Protein AF-A0A932HH17-F1 (afdb_monomer_lite)

Sequence (80 aa):
AALTGQMAGNARSWPRLSAALLAGLAAIHLGGTAQLAVLTGDPFNALRVGSLPFLLIDLVKLLVVALLLRRFTTTFRARL

Structure (mmCIF, N/CA/C/O backbone):
data_AF-A0A932HH17-F1
#
_entry.id   AF-A0A932HH17-F1
#
loop_
_atom_site.group_PDB
_atom_site.id
_atom_site.type_symbol
_atom_site.label_atom_id
_atom_site.label_alt_id
_atom_site.label_comp_id
_atom_site.label_asym_id
_atom_site.label_entity_id
_atom_site.label_seq_id
_atom_site.pdbx_PDB_ins_code
_atom_site.Cartn_x
_atom_site.Cartn_y
_atom_site.Cartn_z
_atom_site.occupancy
_atom_site.B_iso_or_equiv
_atom_site.auth_seq_id
_atom_site.auth_comp_id
_atom_site.auth_asym_id
_atom_site.auth_atom_id
_atom_site.pdbx_PDB_model_num
ATOM 1 N N . ALA A 1 1 ? 7.355 -1.936 7.233 1.00 52.03 1 ALA A N 1
ATOM 2 C CA . ALA A 1 1 ? 6.730 -3.041 7.995 1.00 52.03 1 ALA A CA 1
ATOM 3 C C . ALA A 1 1 ? 6.893 -2.891 9.516 1.00 52.03 1 ALA A C 1
ATOM 5 O O . ALA A 1 1 ? 5.889 -2.852 10.216 1.00 52.03 1 ALA A O 1
ATOM 6 N N . ALA A 1 2 ? 8.113 -2.754 10.054 1.00 55.62 2 ALA A N 1
ATOM 7 C CA . ALA A 1 2 ? 8.310 -2.584 11.504 1.00 55.62 2 ALA A CA 1
ATOM 8 C C . ALA A 1 2 ? 7.709 -1.270 12.056 1.00 55.62 2 ALA A C 1
ATOM 10 O O . ALA A 1 2 ? 6.989 -1.286 13.051 1.00 55.62 2 ALA A O 1
ATOM 11 N N . LEU A 1 3 ? 7.912 -0.146 11.356 1.00 56.00 3 LEU A N 1
ATOM 12 C CA . LEU A 1 3 ? 7.358 1.166 11.737 1.00 56.00 3 LEU A CA 1
ATOM 13 C C . LEU A 1 3 ? 5.820 1.207 11.695 1.00 56.00 3 LEU A C 1
ATOM 15 O O . LEU A 1 3 ? 5.181 1.776 12.577 1.00 56.00 3 LEU A O 1
ATOM 19 N N . THR A 1 4 ? 5.214 0.545 10.707 1.00 55.75 4 THR A N 1
ATOM 20 C CA . THR A 1 4 ? 3.753 0.426 10.582 1.00 55.75 4 THR A CA 1
ATOM 21 C C . THR A 1 4 ? 3.160 -0.439 11.699 1.00 55.75 4 THR A C 1
ATOM 23 O O . THR A 1 4 ? 2.107 -0.104 12.233 1.00 55.75 4 THR A O 1
ATOM 26 N N . GLY A 1 5 ? 3.859 -1.503 12.116 1.00 53.03 5 GLY A N 1
ATOM 27 C CA . GLY A 1 5 ? 3.465 -2.343 13.253 1.00 53.03 5 GLY A CA 1
ATOM 28 C C . GLY A 1 5 ? 3.535 -1.614 14.599 1.00 53.03 5 GLY A C 1
ATOM 29 O O . GLY A 1 5 ? 2.611 -1.725 15.403 1.00 53.03 5 GLY A O 1
ATOM 30 N N . GLN A 1 6 ? 4.571 -0.796 14.821 1.00 58.66 6 GLN A N 1
ATOM 31 C CA . GLN A 1 6 ? 4.684 0.018 16.039 1.00 58.66 6 GLN A CA 1
ATOM 32 C C . GLN A 1 6 ? 3.590 1.094 16.132 1.00 58.66 6 GLN A C 1
ATOM 34 O O . GLN A 1 6 ? 3.048 1.325 17.211 1.00 58.66 6 GLN A O 1
ATOM 39 N N . MET A 1 7 ? 3.204 1.713 15.010 1.00 52.88 7 MET A N 1
ATOM 40 C CA . MET A 1 7 ? 2.088 2.669 14.988 1.00 52.88 7 MET A CA 1
ATOM 41 C C . MET A 1 7 ? 0.715 1.999 15.162 1.00 52.88 7 MET A C 1
ATOM 43 O O . MET A 1 7 ? -0.165 2.577 15.803 1.00 52.88 7 MET A O 1
ATOM 47 N N . ALA A 1 8 ? 0.534 0.781 14.642 1.00 54.81 8 ALA A N 1
ATOM 48 C CA . ALA A 1 8 ? -0.711 0.017 14.757 1.00 54.81 8 ALA A CA 1
ATOM 49 C C . ALA A 1 8 ? -0.932 -0.612 16.146 1.00 54.81 8 ALA A C 1
ATOM 51 O O . ALA A 1 8 ? -2.078 -0.872 16.514 1.00 54.81 8 ALA A O 1
ATOM 52 N N . GLY A 1 9 ? 0.126 -0.808 16.945 1.00 52.25 9 GLY A N 1
ATOM 53 C CA . GLY A 1 9 ? 0.039 -1.351 18.310 1.00 52.25 9 GLY A CA 1
ATOM 54 C C . GLY A 1 9 ? -0.876 -0.551 19.247 1.00 52.25 9 GLY A C 1
ATOM 55 O O . GLY A 1 9 ? -1.350 -1.075 20.251 1.00 52.25 9 GLY A O 1
ATOM 56 N N . ASN A 1 10 ? -1.198 0.694 18.883 1.00 55.25 10 ASN A N 1
ATOM 57 C CA . ASN A 1 10 ? -2.155 1.542 19.581 1.00 55.25 10 ASN A CA 1
ATOM 58 C C . ASN A 1 10 ? -3.412 1.790 18.719 1.00 55.25 10 ASN A C 1
ATOM 60 O O . ASN A 1 10 ? -3.773 2.934 18.443 1.00 55.25 10 ASN A O 1
ATOM 64 N N . ALA A 1 11 ? -4.085 0.710 18.294 1.00 55.00 11 ALA A N 1
ATOM 65 C CA . ALA A 1 11 ? -5.269 0.671 17.411 1.00 55.00 11 ALA A CA 1
ATOM 66 C C . ALA A 1 11 ? -6.522 1.436 17.914 1.00 55.00 11 ALA A C 1
ATOM 68 O O . ALA A 1 11 ? -7.625 1.247 17.405 1.00 55.00 11 ALA A O 1
ATOM 69 N N . ARG A 1 12 ? -6.381 2.296 18.929 1.00 56.41 12 ARG A N 1
ATOM 70 C CA . ARG A 1 12 ? -7.461 3.074 19.545 1.00 56.41 12 ARG A CA 1
ATOM 71 C C . ARG A 1 12 ? -7.742 4.393 18.827 1.00 56.41 12 ARG A C 1
ATOM 73 O O . ARG A 1 12 ? -8.853 4.898 18.945 1.00 56.41 12 ARG A O 1
ATOM 80 N N . SER A 1 13 ? -6.775 4.948 18.088 1.00 66.94 13 SER A N 1
ATOM 81 C CA . SER A 1 13 ? -6.986 6.166 17.301 1.00 66.94 13 SER A CA 1
ATOM 82 C C . SER A 1 13 ? -7.049 5.867 15.801 1.00 66.94 13 SER A C 1
ATOM 84 O O . SER A 1 13 ? -6.056 5.516 15.164 1.00 66.94 13 SER A O 1
ATOM 86 N N . TRP A 1 14 ? -8.243 6.069 15.232 1.00 68.00 14 TRP A N 1
ATOM 87 C CA . TRP A 1 14 ? -8.513 6.058 13.790 1.00 68.00 14 TRP A CA 1
ATOM 88 C C . TRP A 1 14 ? -7.430 6.744 12.943 1.00 68.00 14 TRP A C 1
ATOM 90 O O . TRP A 1 14 ? -6.953 6.113 12.004 1.00 68.00 14 TRP A O 1
ATOM 100 N N . PRO A 1 15 ? -6.961 7.966 13.269 1.00 74.00 15 PRO A N 1
ATOM 101 C CA . PRO A 1 15 ? -5.954 8.626 12.442 1.00 74.00 15 PRO A CA 1
ATOM 102 C C . PRO A 1 15 ? -4.599 7.904 12.419 1.00 74.00 15 PRO A C 1
ATOM 104 O O . PRO A 1 15 ? -3.964 7.868 11.369 1.00 74.00 15 PRO A O 1
ATOM 107 N N . ARG A 1 16 ? -4.154 7.278 13.522 1.00 71.75 16 ARG A N 1
ATOM 108 C CA . ARG A 1 16 ? -2.893 6.508 13.520 1.00 71.75 16 ARG A CA 1
ATOM 109 C C . ARG A 1 16 ? -3.017 5.211 12.738 1.00 71.75 16 ARG A C 1
ATOM 111 O O . A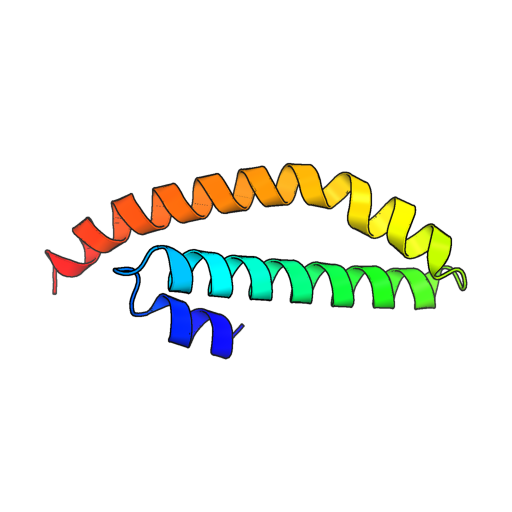RG A 1 16 ? -2.087 4.861 12.019 1.00 71.75 16 ARG A O 1
ATOM 118 N N . LEU A 1 17 ? -4.147 4.515 12.872 1.00 72.25 17 LEU A N 1
ATOM 119 C CA . LEU A 1 17 ? -4.406 3.297 12.109 1.00 72.25 17 LEU A CA 1
ATOM 120 C C . LEU A 1 17 ? -4.419 3.610 10.608 1.00 72.25 17 LEU A C 1
ATOM 122 O O . LEU A 1 17 ? -3.684 2.987 9.849 1.00 72.25 17 LEU A O 1
ATOM 126 N N . SER A 1 18 ? -5.177 4.630 10.199 1.00 74.00 18 SER A N 1
ATOM 127 C CA . SER A 1 18 ? -5.229 5.080 8.808 1.00 74.00 18 SER A CA 1
ATOM 128 C C . SER A 1 18 ? -3.852 5.500 8.295 1.00 74.00 18 SER A C 1
ATOM 130 O O . SER A 1 18 ? -3.460 5.071 7.216 1.00 74.00 18 SER A O 1
ATOM 132 N N . ALA A 1 19 ? -3.073 6.259 9.073 1.00 77.44 19 ALA A N 1
ATOM 133 C CA . ALA A 1 19 ? -1.719 6.657 8.684 1.00 77.44 19 ALA A CA 1
ATOM 134 C C . ALA A 1 19 ? -0.774 5.454 8.512 1.00 77.44 19 ALA A C 1
ATOM 136 O O . ALA A 1 19 ? -0.031 5.394 7.535 1.00 77.44 19 ALA A O 1
ATOM 137 N N . ALA A 1 20 ? -0.822 4.472 9.417 1.00 76.81 20 ALA A N 1
ATOM 138 C CA . ALA A 1 20 ? 0.000 3.265 9.325 1.00 76.81 20 ALA A CA 1
ATOM 139 C C . ALA A 1 20 ? -0.368 2.406 8.104 1.00 76.81 20 ALA A C 1
ATOM 141 O O . ALA A 1 20 ? 0.515 1.888 7.418 1.00 76.81 20 ALA A O 1
ATOM 142 N N . LEU A 1 21 ? -1.665 2.283 7.818 1.00 77.44 21 LEU A N 1
ATOM 143 C CA . LEU A 1 21 ? -2.188 1.568 6.656 1.00 77.44 21 LEU A CA 1
ATOM 144 C C . LEU A 1 21 ? -1.804 2.263 5.342 1.00 77.44 21 LEU A C 1
ATOM 146 O O . LEU A 1 21 ? -1.307 1.607 4.429 1.00 77.44 21 LEU A O 1
ATOM 150 N N . LEU A 1 22 ? -1.951 3.588 5.275 1.00 79.44 22 LEU A N 1
ATOM 151 C CA . LEU A 1 22 ? -1.546 4.391 4.120 1.00 79.44 22 LEU A CA 1
ATOM 152 C C . LEU A 1 22 ? -0.034 4.325 3.882 1.00 79.44 22 LEU A C 1
ATOM 154 O O . LEU A 1 22 ? 0.394 4.151 2.746 1.00 79.44 22 LEU A O 1
ATOM 158 N N . ALA A 1 23 ? 0.778 4.397 4.940 1.00 79.62 23 ALA A N 1
ATOM 159 C CA . ALA A 1 23 ? 2.229 4.265 4.830 1.00 79.62 23 ALA A CA 1
ATOM 160 C C . ALA A 1 23 ? 2.648 2.877 4.314 1.00 79.62 23 ALA A C 1
ATOM 162 O O . ALA A 1 23 ? 3.565 2.768 3.501 1.00 79.62 23 ALA A O 1
ATOM 163 N N . GLY A 1 24 ? 1.967 1.815 4.757 1.00 79.44 24 GLY A N 1
ATOM 164 C CA . GLY A 1 24 ? 2.190 0.458 4.254 1.00 79.44 24 GLY A CA 1
ATOM 165 C C . GLY A 1 24 ? 1.838 0.318 2.773 1.00 79.44 24 GLY A C 1
ATOM 166 O O . GLY A 1 24 ? 2.640 -0.205 2.002 1.00 79.44 24 GLY A O 1
ATOM 167 N N . LEU A 1 25 ? 0.677 0.839 2.370 1.00 80.19 25 LEU A N 1
ATOM 168 C CA . LEU A 1 25 ? 0.216 0.821 0.982 1.00 80.19 25 LEU A CA 1
ATOM 169 C C . LEU A 1 25 ? 1.158 1.623 0.071 1.00 80.19 25 LEU A C 1
ATOM 171 O O . LEU A 1 25 ? 1.575 1.126 -0.973 1.00 80.19 25 LEU A O 1
ATOM 175 N N . ALA A 1 26 ? 1.584 2.812 0.504 1.00 78.50 26 ALA A N 1
ATOM 176 C CA . ALA A 1 26 ? 2.556 3.623 -0.224 1.00 78.50 26 ALA A CA 1
ATOM 177 C C . ALA A 1 26 ? 3.892 2.888 -0.414 1.00 78.50 26 ALA A C 1
ATOM 179 O O . ALA A 1 26 ? 4.432 2.881 -1.515 1.00 78.50 26 ALA A O 1
ATOM 180 N N . ALA A 1 27 ? 4.407 2.222 0.624 1.00 81.38 27 ALA A N 1
ATOM 181 C CA . ALA A 1 27 ? 5.657 1.471 0.524 1.00 81.38 27 ALA A CA 1
ATOM 182 C C . ALA A 1 27 ? 5.572 0.313 -0.489 1.00 81.38 27 ALA A C 1
ATOM 184 O O . ALA A 1 27 ? 6.512 0.103 -1.255 1.00 81.38 27 ALA A O 1
ATOM 185 N N . ILE A 1 28 ? 4.447 -0.411 -0.524 1.00 81.75 28 ILE A N 1
ATOM 186 C CA . ILE A 1 28 ? 4.227 -1.515 -1.470 1.00 81.75 28 ILE A CA 1
ATOM 187 C C . ILE A 1 28 ? 4.153 -0.989 -2.906 1.00 81.75 28 ILE A C 1
ATOM 189 O O . ILE A 1 28 ? 4.829 -1.521 -3.786 1.00 81.75 28 ILE A O 1
ATOM 193 N N . HIS A 1 29 ? 3.394 0.083 -3.141 1.00 77.88 29 HIS A N 1
ATOM 194 C CA . HIS A 1 29 ? 3.284 0.674 -4.472 1.00 77.88 29 HIS A CA 1
ATOM 195 C C . HIS A 1 29 ? 4.602 1.275 -4.955 1.00 77.88 29 HIS A C 1
ATOM 197 O O . HIS A 1 29 ? 4.982 1.047 -6.100 1.00 77.88 29 HIS A O 1
ATOM 203 N N . LEU A 1 30 ? 5.335 1.996 -4.104 1.00 76.38 30 LEU A N 1
ATOM 204 C CA . LEU A 1 30 ? 6.644 2.542 -4.469 1.00 76.38 30 LEU A CA 1
ATOM 205 C C . LEU A 1 30 ? 7.642 1.427 -4.807 1.00 76.38 30 LEU A C 1
ATOM 207 O O . LEU A 1 30 ? 8.321 1.514 -5.824 1.00 76.38 30 LEU A O 1
ATOM 211 N N . GLY A 1 31 ? 7.683 0.349 -4.020 1.00 80.88 31 GLY A N 1
ATOM 212 C CA . GLY A 1 31 ? 8.534 -0.805 -4.320 1.00 80.88 31 GLY A CA 1
ATOM 213 C C . GLY A 1 31 ? 8.151 -1.510 -5.627 1.00 80.88 31 GLY A C 1
ATOM 214 O O . GLY A 1 31 ? 9.009 -1.751 -6.475 1.00 80.88 31 GLY A O 1
ATOM 215 N N . GLY A 1 32 ? 6.861 -1.797 -5.827 1.00 80.12 32 GLY A N 1
ATOM 216 C CA . GLY A 1 32 ? 6.367 -2.484 -7.025 1.00 80.12 32 GLY A CA 1
ATOM 217 C C . GLY A 1 32 ? 6.544 -1.666 -8.307 1.00 80.12 32 GLY A C 1
ATOM 218 O O . GLY A 1 32 ? 6.969 -2.198 -9.331 1.00 80.12 32 GLY A O 1
ATOM 219 N N . THR A 1 33 ? 6.276 -0.361 -8.245 1.00 78.62 33 THR A N 1
ATOM 220 C CA . THR A 1 33 ? 6.455 0.560 -9.379 1.00 78.62 33 THR A CA 1
ATOM 221 C C . THR A 1 33 ? 7.927 0.775 -9.709 1.00 78.62 33 THR A C 1
ATOM 223 O O . THR A 1 33 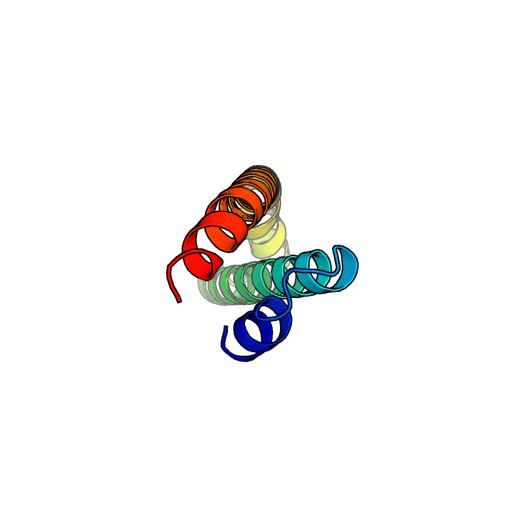? 8.271 0.768 -10.886 1.00 78.62 33 THR A O 1
ATOM 226 N N . ALA A 1 34 ? 8.810 0.875 -8.710 1.00 77.62 34 ALA A N 1
ATOM 227 C CA . ALA A 1 34 ? 10.253 0.936 -8.932 1.00 77.62 34 ALA A CA 1
ATOM 228 C C . ALA A 1 34 ? 10.774 -0.337 -9.617 1.00 77.62 34 ALA A C 1
ATOM 230 O O . ALA A 1 34 ? 11.520 -0.253 -10.590 1.00 77.62 34 ALA A O 1
ATOM 231 N N . GL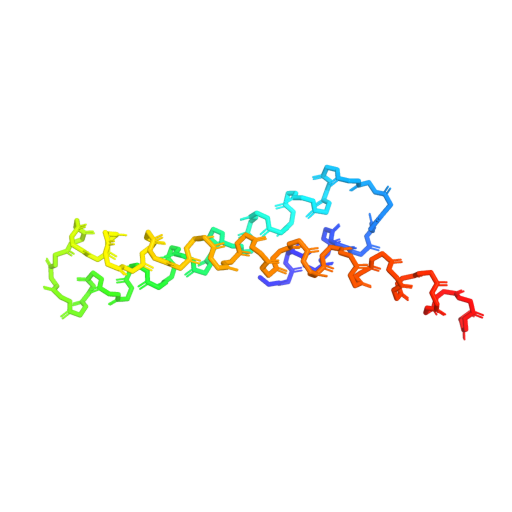N A 1 35 ? 10.329 -1.516 -9.170 1.00 79.81 35 GLN A N 1
ATOM 232 C CA . GLN A 1 35 ? 10.697 -2.785 -9.799 1.00 79.81 35 GLN A CA 1
ATOM 233 C C . GLN A 1 35 ? 10.186 -2.874 -11.246 1.00 79.81 35 GLN A C 1
ATOM 235 O O . GLN A 1 35 ? 10.933 -3.262 -12.142 1.00 79.81 35 GLN A O 1
ATOM 240 N N . LEU A 1 36 ? 8.932 -2.483 -11.495 1.00 79.00 36 LEU A N 1
ATOM 241 C CA . LEU A 1 36 ? 8.363 -2.440 -12.844 1.00 79.00 36 LEU A CA 1
ATOM 242 C C . LEU A 1 36 ? 9.090 -1.438 -13.743 1.00 79.00 36 LEU A C 1
ATOM 244 O O . LEU A 1 36 ? 9.336 -1.753 -14.903 1.00 79.00 36 LEU A O 1
ATOM 248 N N . ALA A 1 37 ? 9.470 -0.270 -13.224 1.00 81.12 37 ALA A N 1
ATOM 249 C CA . ALA A 1 37 ? 10.215 0.741 -13.969 1.00 81.12 37 ALA A CA 1
ATOM 250 C C . ALA A 1 37 ? 11.604 0.235 -14.380 1.00 81.12 37 ALA A C 1
ATOM 252 O O . ALA A 1 37 ? 12.017 0.453 -15.513 1.00 81.12 37 ALA A O 1
ATOM 253 N N . VAL A 1 38 ? 12.293 -0.501 -13.503 1.00 83.75 38 VAL A N 1
ATOM 254 C CA . VAL A 1 38 ? 13.575 -1.145 -13.834 1.00 83.75 38 VAL A CA 1
ATOM 255 C C . VAL A 1 38 ? 13.397 -2.222 -14.907 1.00 83.75 38 VAL A C 1
ATOM 257 O O . VAL A 1 38 ? 14.198 -2.294 -15.833 1.00 83.75 38 VAL A O 1
ATOM 260 N N . LEU A 1 39 ? 12.346 -3.043 -14.815 1.00 83.38 39 LEU A N 1
ATOM 261 C CA . LEU A 1 39 ? 12.092 -4.128 -15.771 1.00 83.38 39 LEU A CA 1
ATOM 262 C C . LEU A 1 39 ? 11.639 -3.635 -17.150 1.00 83.38 39 LEU A C 1
ATOM 264 O O . LEU A 1 39 ? 11.951 -4.262 -18.157 1.00 83.38 39 LEU A O 1
ATOM 268 N N . THR A 1 40 ? 10.875 -2.545 -17.198 1.00 81.19 40 THR A N 1
ATOM 269 C CA . THR A 1 40 ? 10.292 -2.020 -18.444 1.00 81.19 40 THR A CA 1
ATOM 270 C C . THR A 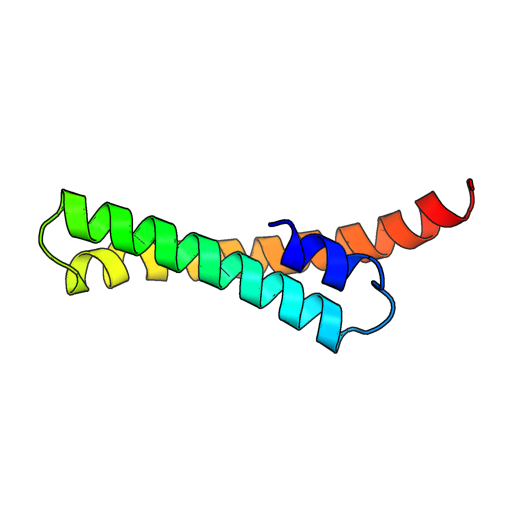1 40 ? 11.101 -0.880 -19.055 1.00 81.19 40 THR A C 1
ATOM 272 O O . THR A 1 40 ? 10.892 -0.557 -20.220 1.00 81.19 40 THR A O 1
ATOM 275 N N . GLY A 1 41 ? 11.997 -0.251 -18.288 1.00 82.19 41 GLY A N 1
ATOM 276 C CA . GLY A 1 41 ? 12.719 0.958 -18.689 1.00 82.19 41 GLY A CA 1
ATOM 277 C C . GLY A 1 41 ? 11.837 2.210 -18.806 1.00 82.19 41 GLY A C 1
ATOM 278 O O . GLY A 1 41 ? 12.359 3.287 -19.082 1.00 82.19 41 GLY A O 1
ATOM 279 N N . ASP A 1 42 ? 10.522 2.093 -18.580 1.00 78.69 42 ASP A N 1
ATOM 280 C CA . ASP A 1 42 ? 9.546 3.177 -18.705 1.00 78.69 42 ASP A CA 1
ATOM 281 C C . ASP A 1 42 ? 8.831 3.421 -17.360 1.00 78.69 42 ASP A C 1
ATOM 283 O O . ASP A 1 42 ? 7.884 2.708 -17.000 1.00 78.69 42 ASP A O 1
ATOM 287 N N . PRO A 1 43 ? 9.247 4.449 -16.598 1.00 71.69 43 PRO A N 1
ATOM 288 C CA . PRO A 1 43 ? 8.664 4.750 -15.295 1.00 71.69 43 PRO A CA 1
ATOM 289 C C . PRO A 1 43 ? 7.213 5.248 -15.379 1.00 71.69 43 PRO A C 1
ATOM 291 O O . PRO A 1 43 ? 6.436 5.022 -14.448 1.00 71.69 43 PRO A O 1
ATOM 294 N N . PHE A 1 44 ? 6.809 5.891 -16.479 1.00 73.44 44 PHE A N 1
ATOM 295 C CA . PHE A 1 44 ? 5.438 6.377 -16.653 1.00 73.44 44 PHE A CA 1
ATOM 296 C C . PHE A 1 44 ? 4.476 5.219 -16.905 1.00 73.44 44 PHE A C 1
ATOM 298 O O . PHE A 1 44 ? 3.396 5.158 -16.307 1.00 73.44 44 PHE A O 1
ATOM 305 N N . ASN A 1 45 ? 4.882 4.265 -17.739 1.00 74.12 45 ASN A N 1
ATOM 306 C CA . ASN A 1 45 ? 4.090 3.070 -17.989 1.00 74.12 45 ASN A CA 1
ATOM 307 C C . ASN A 1 45 ? 4.040 2.153 -16.753 1.00 74.12 45 ASN A C 1
ATOM 309 O O . ASN A 1 45 ? 2.975 1.637 -16.409 1.00 74.12 45 ASN A O 1
ATOM 313 N N . ALA A 1 46 ? 5.145 2.033 -16.010 1.00 72.81 46 ALA A N 1
ATOM 314 C CA . ALA A 1 46 ? 5.199 1.289 -14.752 1.00 72.81 46 ALA A CA 1
ATOM 315 C C . ALA A 1 46 ? 4.220 1.822 -13.691 1.00 72.81 46 ALA A C 1
ATOM 317 O O . ALA A 1 46 ? 3.575 1.036 -12.999 1.00 72.81 46 ALA A O 1
ATOM 318 N N . LEU A 1 47 ? 4.045 3.143 -13.584 1.00 70.81 47 LEU A N 1
ATOM 319 C CA . LEU A 1 47 ? 3.043 3.738 -12.693 1.00 70.81 47 LEU A CA 1
ATOM 320 C C . LEU A 1 47 ? 1.612 3.438 -13.156 1.00 70.81 47 LEU A C 1
ATOM 322 O O . LEU A 1 47 ? 0.747 3.095 -12.345 1.00 70.81 47 LEU A O 1
ATOM 326 N N . ARG A 1 48 ? 1.357 3.539 -14.462 1.00 74.38 48 ARG A N 1
ATOM 327 C CA . ARG A 1 48 ? 0.017 3.374 -15.039 1.00 74.38 48 ARG A CA 1
ATOM 328 C C . ARG A 1 48 ? -0.472 1.926 -14.978 1.00 74.38 48 ARG A C 1
ATOM 330 O O . ARG A 1 48 ? -1.638 1.691 -14.677 1.00 74.38 48 ARG A O 1
ATOM 337 N N . VAL A 1 49 ? 0.424 0.971 -15.215 1.00 68.81 49 VAL A N 1
ATOM 338 C CA . VAL A 1 49 ? 0.125 -0.469 -15.215 1.00 68.81 49 VAL A CA 1
ATOM 339 C C . VAL A 1 49 ? 0.316 -1.087 -13.827 1.00 68.81 49 VAL A C 1
ATOM 341 O O . VAL A 1 49 ? -0.442 -1.966 -13.434 1.00 68.81 49 VAL A O 1
ATOM 344 N N . GLY A 1 50 ? 1.302 -0.623 -13.058 1.00 68.25 50 GLY A N 1
ATOM 345 C CA . GLY A 1 50 ? 1.662 -1.198 -11.761 1.00 68.25 50 GLY A CA 1
ATOM 346 C C . GLY A 1 50 ? 0.962 -0.587 -10.552 1.00 68.25 50 GLY A C 1
ATOM 347 O O . GLY A 1 50 ? 0.896 -1.230 -9.510 1.00 68.25 50 GLY A O 1
ATOM 348 N N . SER A 1 51 ? 0.445 0.641 -10.652 1.00 68.38 51 SER A N 1
ATOM 349 C CA . SER A 1 51 ? -0.149 1.334 -9.500 1.00 68.38 51 SER A CA 1
ATOM 350 C C . SER A 1 51 ? -1.664 1.468 -9.618 1.00 68.38 51 SER A C 1
ATOM 352 O O . SER A 1 51 ? -2.397 1.078 -8.711 1.00 68.38 51 SER A O 1
ATOM 354 N N . LEU A 1 52 ? -2.149 1.945 -10.768 1.00 68.56 52 LEU A N 1
ATOM 355 C CA . LEU A 1 52 ? -3.569 2.239 -10.979 1.00 68.56 52 LEU A CA 1
ATOM 356 C C . LEU A 1 52 ? -4.521 1.038 -10.780 1.00 68.56 52 LEU A C 1
ATOM 358 O O . LEU A 1 52 ? -5.511 1.202 -10.064 1.00 68.56 52 LEU A O 1
ATOM 362 N N . PRO A 1 53 ? -4.269 -0.158 -11.355 1.00 71.00 53 PRO A N 1
ATOM 363 C CA . PRO A 1 53 ? -5.213 -1.271 -11.224 1.00 71.00 53 PRO A CA 1
ATOM 364 C C . PRO A 1 53 ? -5.205 -1.897 -9.823 1.00 71.00 53 PRO A C 1
ATOM 366 O O . PRO A 1 53 ? -6.217 -2.438 -9.379 1.00 71.00 53 PRO A O 1
ATOM 369 N N . PHE A 1 54 ? -4.086 -1.799 -9.104 1.00 71.81 54 PHE A N 1
ATOM 370 C CA . PHE A 1 54 ? -3.928 -2.397 -7.777 1.00 71.81 54 PHE A CA 1
ATOM 371 C C . PHE A 1 54 ? -4.466 -1.502 -6.658 1.00 71.81 54 PHE A C 1
ATOM 373 O O . PHE A 1 54 ? -4.956 -2.021 -5.657 1.00 71.81 54 PHE A O 1
ATOM 380 N N . LEU A 1 55 ? -4.477 -0.178 -6.860 1.00 73.94 55 LEU A N 1
ATOM 381 C CA . LEU A 1 55 ? -4.940 0.796 -5.869 1.00 73.94 55 LEU A CA 1
ATOM 382 C C . LEU A 1 55 ? -6.382 0.517 -5.409 1.00 73.94 55 LEU A C 1
ATOM 384 O O . LEU A 1 55 ? -6.676 0.525 -4.217 1.00 73.94 55 LEU A O 1
ATOM 388 N N . LEU A 1 56 ? -7.283 0.235 -6.355 1.00 75.06 56 LEU A N 1
ATOM 389 C CA . LEU A 1 56 ? -8.709 0.011 -6.086 1.00 75.06 56 LEU A CA 1
ATOM 390 C C . LEU A 1 56 ? -8.941 -1.242 -5.229 1.00 75.06 56 LEU A C 1
ATOM 392 O O . LEU A 1 56 ? -9.685 -1.206 -4.250 1.00 75.06 56 LEU A O 1
ATOM 396 N N . ILE A 1 57 ? -8.257 -2.338 -5.563 1.00 79.38 57 ILE A N 1
ATOM 397 C CA . ILE A 1 57 ? -8.311 -3.593 -4.804 1.00 79.38 57 ILE A CA 1
ATOM 398 C C . ILE A 1 57 ? -7.652 -3.431 -3.430 1.00 79.38 57 ILE A C 1
ATOM 400 O O . ILE A 1 57 ? -8.159 -3.956 -2.437 1.00 79.38 57 ILE A O 1
ATOM 404 N N . ASP A 1 58 ? -6.555 -2.685 -3.341 1.00 81.06 58 ASP A N 1
ATOM 405 C CA . ASP A 1 58 ? -5.848 -2.481 -2.081 1.00 81.06 58 ASP A CA 1
ATOM 406 C C . ASP A 1 58 ? -6.620 -1.573 -1.115 1.00 81.06 58 ASP A C 1
ATOM 408 O O . ASP A 1 58 ? -6.579 -1.808 0.093 1.00 81.06 58 ASP A O 1
ATOM 412 N N . LEU A 1 59 ? -7.430 -0.631 -1.609 1.00 77.56 59 LEU A N 1
ATOM 413 C CA . LEU A 1 59 ? -8.384 0.108 -0.775 1.00 77.56 59 LEU A CA 1
ATOM 414 C C . LEU A 1 59 ? -9.451 -0.811 -0.163 1.00 77.56 59 LEU A C 1
ATOM 416 O O . LEU A 1 59 ? -9.750 -0.702 1.028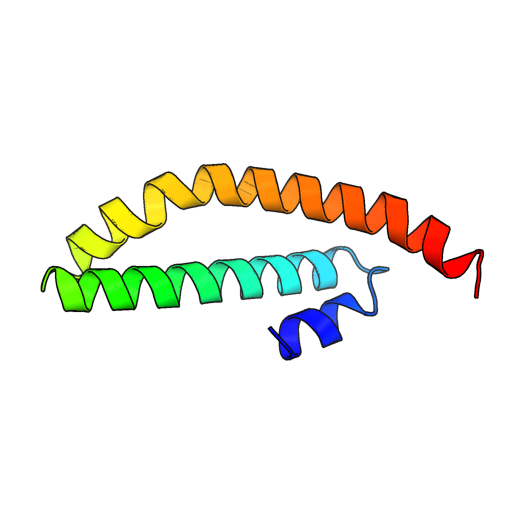 1.00 77.56 59 LEU A O 1
ATOM 420 N N . VAL A 1 60 ? -9.989 -1.757 -0.941 1.00 82.31 60 VAL A N 1
ATOM 421 C CA . VAL A 1 60 ? -10.936 -2.759 -0.421 1.00 82.31 60 VAL A CA 1
ATOM 422 C C . VAL A 1 60 ? -10.257 -3.636 0.631 1.00 82.31 60 VAL A C 1
ATOM 424 O O . VAL A 1 60 ? -10.815 -3.849 1.709 1.00 82.31 60 VAL A O 1
ATOM 427 N N . LYS A 1 61 ? -9.025 -4.094 0.376 1.00 80.88 61 LYS A N 1
ATOM 428 C CA . LYS A 1 61 ? -8.249 -4.856 1.366 1.00 80.88 61 LYS A CA 1
ATOM 429 C C . LYS A 1 61 ? -8.004 -4.052 2.636 1.00 80.88 61 LYS A C 1
ATOM 431 O O . LYS A 1 61 ? -8.152 -4.600 3.724 1.00 80.88 61 LYS A O 1
ATOM 436 N N . LEU A 1 62 ? -7.665 -2.769 2.522 1.00 80.62 62 LEU A N 1
ATOM 437 C CA . LEU A 1 62 ? -7.467 -1.895 3.675 1.00 80.62 62 LEU A CA 1
ATOM 438 C C . LEU A 1 62 ? -8.732 -1.769 4.522 1.00 80.62 62 LEU A C 1
ATOM 440 O O . LEU A 1 62 ? -8.645 -1.850 5.748 1.00 80.62 62 LEU A O 1
ATOM 444 N N . LEU A 1 63 ? -9.901 -1.635 3.889 1.00 81.25 63 LEU A N 1
ATOM 445 C CA . LEU A 1 63 ? -11.182 -1.622 4.592 1.00 81.25 63 LEU A CA 1
ATOM 446 C C . LEU A 1 63 ? -11.414 -2.940 5.345 1.00 81.25 63 LEU A C 1
ATOM 448 O O . LEU A 1 63 ? -11.745 -2.923 6.530 1.00 81.25 63 LEU A O 1
ATOM 452 N N . VAL A 1 64 ? -11.182 -4.081 4.690 1.00 83.81 64 VAL A N 1
ATOM 453 C CA . VAL A 1 64 ? -11.315 -5.409 5.311 1.00 83.81 64 VAL A CA 1
ATOM 454 C C . VAL A 1 64 ? -10.356 -5.560 6.494 1.00 83.81 64 VAL A C 1
ATOM 456 O O . VAL A 1 64 ? -10.781 -5.956 7.577 1.00 83.81 64 VAL A O 1
ATOM 459 N N . VAL A 1 65 ? -9.084 -5.190 6.333 1.00 81.88 65 VAL A N 1
ATOM 460 C CA . VAL A 1 65 ? -8.079 -5.242 7.406 1.00 81.88 65 VAL A CA 1
ATOM 461 C C . VAL A 1 65 ? -8.471 -4.339 8.574 1.00 81.88 65 VAL A C 1
ATOM 463 O O . VAL A 1 65 ? -8.368 -4.769 9.720 1.00 81.88 65 VAL A O 1
ATOM 466 N N . ALA A 1 66 ? -8.974 -3.128 8.324 1.00 78.81 66 ALA A N 1
ATOM 467 C CA . ALA A 1 66 ? -9.441 -2.231 9.380 1.00 78.81 66 ALA A CA 1
ATOM 468 C C . ALA A 1 66 ? -10.625 -2.829 10.166 1.00 78.81 66 ALA A C 1
ATOM 470 O O . ALA A 1 66 ? -10.643 -2.781 11.400 1.00 78.81 66 ALA A O 1
ATOM 471 N N . LEU A 1 67 ? -11.587 -3.448 9.470 1.00 80.50 67 LEU A N 1
ATOM 472 C CA . LEU A 1 67 ? -12.724 -4.133 10.093 1.00 80.50 67 LEU A CA 1
ATOM 473 C C . LEU A 1 67 ? -12.282 -5.355 10.912 1.00 80.50 67 LEU A C 1
ATOM 475 O O . LEU A 1 67 ? -12.728 -5.524 12.051 1.00 80.50 67 LEU A O 1
ATOM 479 N N . LEU A 1 68 ? -11.376 -6.176 10.372 1.00 82.00 68 LEU A N 1
ATOM 480 C CA . LEU A 1 68 ? -10.824 -7.347 11.059 1.00 82.00 68 LEU A CA 1
ATOM 481 C C . LEU A 1 68 ? -10.012 -6.939 12.288 1.00 82.00 68 LEU A C 1
ATOM 483 O O . LEU A 1 68 ? -10.242 -7.476 13.370 1.00 82.00 68 LEU A O 1
ATOM 487 N N . LEU A 1 69 ? -9.118 -5.954 12.166 1.00 74.56 69 LEU A N 1
ATOM 488 C CA . LEU A 1 69 ? -8.352 -5.434 13.299 1.00 74.56 69 LEU A CA 1
ATOM 489 C C . LEU A 1 69 ? -9.286 -4.955 14.405 1.00 74.56 69 LEU A C 1
ATOM 491 O O . LEU A 1 69 ? -9.074 -5.300 15.564 1.00 74.56 69 LEU A O 1
ATOM 495 N N . ARG A 1 70 ? -10.372 -4.248 14.08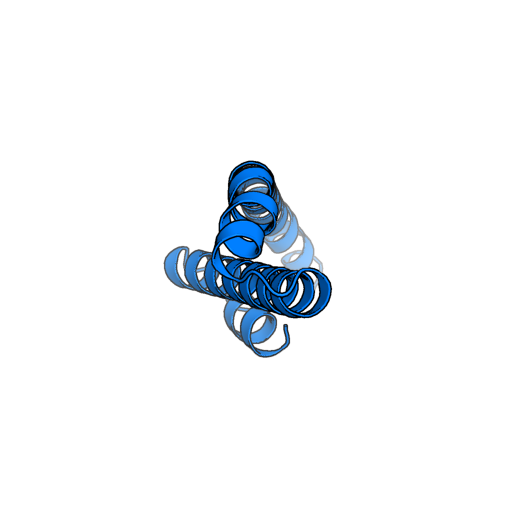0 1.00 69.19 70 ARG A N 1
ATOM 496 C CA . ARG A 1 70 ? -11.365 -3.839 15.081 1.00 69.19 70 ARG A CA 1
ATOM 497 C C . ARG A 1 70 ? -12.062 -5.034 15.735 1.00 69.19 70 ARG A C 1
ATOM 499 O O . ARG A 1 70 ? -12.222 -5.046 16.952 1.00 69.19 70 ARG A O 1
ATOM 506 N N . ARG A 1 71 ? -12.459 -6.047 14.959 1.00 75.00 71 ARG A N 1
ATOM 507 C CA . ARG A 1 71 ? -13.105 -7.253 15.498 1.00 75.00 71 ARG A CA 1
ATOM 508 C C . ARG A 1 71 ? -12.166 -8.012 16.434 1.00 75.00 71 ARG A C 1
ATOM 510 O O . ARG A 1 71 ? -12.555 -8.322 17.554 1.00 75.00 71 ARG A O 1
ATOM 517 N N . PHE A 1 72 ? -10.928 -8.255 16.017 1.00 67.75 72 PHE A N 1
ATOM 518 C CA . PHE A 1 72 ? -10.009 -9.134 16.737 1.00 67.75 72 PHE A CA 1
ATOM 519 C C . PHE A 1 72 ? -9.217 -8.449 17.852 1.00 67.75 72 PHE A C 1
ATOM 521 O O . PHE A 1 72 ? -8.913 -9.108 18.843 1.00 67.75 72 PHE A O 1
ATOM 528 N N . THR A 1 73 ? -8.950 -7.141 17.783 1.00 61.41 73 THR A N 1
ATOM 529 C CA . THR A 1 73 ? -8.310 -6.418 18.903 1.00 61.41 73 THR A CA 1
ATOM 530 C C . THR A 1 73 ? -9.192 -6.375 20.153 1.00 61.41 73 THR A C 1
ATOM 532 O O . THR A 1 73 ? -8.665 -6.378 21.263 1.00 61.41 73 THR A O 1
ATOM 535 N N . THR A 1 74 ? -10.524 -6.416 20.005 1.00 54.66 74 THR A N 1
ATOM 536 C CA . THR A 1 74 ? -11.441 -6.560 21.153 1.00 54.66 74 THR A CA 1
ATOM 537 C C . THR A 1 74 ? -11.402 -7.961 21.769 1.00 54.66 74 THR A C 1
ATOM 539 O O . THR A 1 74 ? -11.537 -8.101 22.979 1.00 54.66 74 THR A O 1
ATOM 542 N N . THR A 1 75 ? -11.166 -8.998 20.960 1.00 52.78 75 THR A N 1
ATOM 543 C CA . THR A 1 75 ? -11.148 -10.402 21.402 1.00 52.78 75 THR A CA 1
ATOM 544 C C . THR A 1 75 ? -9.798 -10.826 21.985 1.00 52.78 75 THR A C 1
ATOM 546 O O . THR A 1 75 ? -9.766 -11.537 22.984 1.00 52.78 75 THR A O 1
ATOM 549 N N . PHE A 1 76 ? -8.679 -10.367 21.415 1.00 52.06 76 PHE A N 1
ATOM 550 C CA . PHE A 1 76 ? -7.333 -10.711 21.896 1.00 52.06 76 PHE A CA 1
ATOM 551 C C . PHE A 1 76 ? -7.032 -10.133 23.283 1.00 52.06 76 PHE A C 1
ATOM 553 O O . PHE A 1 76 ? -6.338 -10.758 24.075 1.00 52.06 76 PHE A O 1
ATOM 560 N N . ARG A 1 77 ? -7.590 -8.959 23.601 1.00 49.16 77 ARG A N 1
ATOM 561 C CA . ARG A 1 77 ? -7.386 -8.287 24.891 1.00 49.16 77 ARG A CA 1
ATOM 562 C C . ARG A 1 77 ? -8.286 -8.807 26.015 1.00 49.16 77 ARG A C 1
ATOM 564 O O . ARG A 1 77 ? -8.026 -8.502 27.163 1.00 49.16 77 ARG A O 1
ATOM 571 N N . ALA A 1 78 ? -9.333 -9.566 25.691 1.00 51.44 78 ALA A N 1
ATOM 572 C CA . ALA A 1 78 ? -10.172 -10.239 26.685 1.00 51.44 78 ALA A CA 1
ATOM 573 C C . ALA A 1 78 ? -9.570 -11.578 27.160 1.00 51.44 78 ALA A C 1
ATOM 575 O O . ALA A 1 78 ? -10.130 -12.221 28.043 1.00 51.44 78 ALA A O 1
ATOM 576 N N . ARG A 1 79 ? -8.467 -12.024 26.540 1.00 52.81 79 ARG A N 1
ATOM 577 C CA . ARG A 1 79 ? -7.774 -13.290 26.832 1.00 52.81 79 ARG A CA 1
ATOM 578 C C . ARG A 1 79 ? -6.355 -13.117 27.393 1.00 52.81 79 ARG A C 1
ATOM 580 O O . ARG A 1 79 ? -5.701 -14.128 27.630 1.00 52.81 79 ARG A O 1
ATOM 587 N N . LEU A 1 80 ? -5.897 -11.879 27.578 1.00 47.94 80 LEU A N 1
ATOM 588 C CA . LEU A 1 80 ? -4.656 -11.522 28.276 1.00 47.94 80 LEU A CA 1
ATOM 589 C C . LEU A 1 80 ? -5.022 -10.821 29.580 1.00 47.94 80 LEU A C 1
ATOM 591 O O . LEU A 1 80 ? -4.358 -11.114 30.593 1.00 47.94 80 LEU A O 1
#

pLDDT: mean 70.99, std 10.74, range [47.94, 83.81]

Radius of gyration: 15.67 Å; chains: 1; bounding box: 27×22×47 Å

Foldseek 3Di:
DVVLVVLCVCVVDPVSPVVSLVVVLVVVLVVQLVVQCVVVVNSVVSCVVRPVVVVVVSVVVSVVVNVVCVVVVVVVVVVD

Secondary structure (DSSP, 8-state):
-HHHHHHHTTTT-HHHHHHHHHHHHHHHHHHHHHHHHHHHS-HHHHHHHHTHHHHHHHHHHHHHHHHHHHHHHHHHTT--